Protein AF-A0A0X3Y5Q3-F1 (afdb_monomer)

pLDDT: mean 73.38, std 24.45, range [29.36, 98.62]

Secondary structure (DSSP, 8-state):
------SGGGHHHHHHHHHHHTT--HHHHHHHTTS-HHHHHHHHH-GGGS-HHHHHHHHHHTT--------TT-PPPPGGGGTHHHHHHHHHHHHHH----------------------PPPP-----------

Solvent-accessible surface area (backbone atoms only — not comparable to full-atom values): 9127 Å² total; per-residue (Å²): 137,89,78,88,81,89,52,68,83,55,45,26,62,48,54,49,48,40,35,52,73,61,70,46,53,59,50,57,51,8,55,78,68,77,43,51,38,70,58,38,52,51,39,42,72,45,50,78,77,53,55,70,67,61,49,54,51,54,30,51,76,42,79,42,80,91,83,87,81,89,62,88,86,63,76,73,79,59,82,64,76,72,50,61,70,54,52,55,58,53,52,55,54,54,62,69,66,65,64,84,77,93,77,81,84,83,88,82,90,81,89,82,86,84,87,82,80,90,84,85,90,86,79,91,85,86,88,84,88,82,90,80,92,132

Structure (mmCIF, N/CA/C/O backbone):
data_AF-A0A0X3Y5Q3-F1
#
_entry.id   AF-A0A0X3Y5Q3-F1
#
loop_
_atom_site.group_PDB
_atom_site.id
_atom_site.type_symbol
_atom_site.label_atom_id
_atom_site.label_alt_id
_atom_site.label_comp_id
_atom_site.label_asym_id
_atom_site.label_entity_id
_atom_site.label_seq_id
_atom_site.pdbx_PDB_ins_code
_atom_site.Cartn_x
_atom_site.Cartn_y
_atom_site.Cartn_z
_atom_site.occupancy
_atom_site.B_iso_or_equiv
_atom_site.auth_seq_id
_atom_site.auth_comp_id
_atom_site.auth_asym_id
_atom_site.auth_atom_id
_atom_site.pdbx_PDB_model_num
ATOM 1 N N . MET A 1 1 ? -6.502 2.641 -16.147 1.00 66.12 1 MET A N 1
ATOM 2 C CA . MET A 1 1 ? -5.372 3.578 -16.309 1.00 66.12 1 MET A CA 1
ATOM 3 C C . MET A 1 1 ? -4.125 2.887 -15.799 1.00 66.12 1 MET A C 1
ATOM 5 O O . MET A 1 1 ? -4.195 2.313 -14.719 1.00 66.12 1 MET A O 1
ATOM 9 N N . ASP A 1 2 ? -3.030 2.929 -16.557 1.00 74.75 2 ASP A N 1
ATOM 10 C CA . ASP A 1 2 ? -1.758 2.310 -16.173 1.00 74.75 2 ASP A CA 1
ATOM 11 C C . ASP A 1 2 ? -0.773 3.400 -15.745 1.00 74.75 2 ASP A C 1
ATOM 13 O O . ASP A 1 2 ? -0.411 4.255 -16.553 1.00 74.75 2 ASP A O 1
ATOM 17 N N . TYR A 1 3 ? -0.324 3.368 -14.491 1.00 76.88 3 TYR A N 1
ATOM 18 C CA . TYR A 1 3 ? 0.643 4.329 -13.958 1.00 76.88 3 TYR A CA 1
ATOM 19 C C . TYR A 1 3 ? 1.982 3.625 -13.720 1.00 76.88 3 TYR A C 1
ATOM 21 O O . TYR A 1 3 ? 2.082 2.826 -12.785 1.00 76.88 3 TYR A O 1
ATOM 29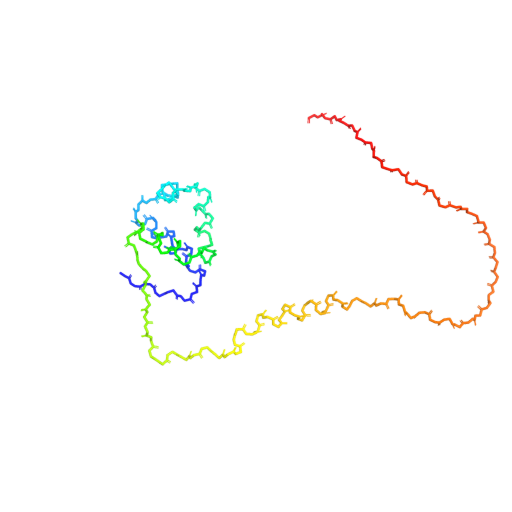 N N . PRO A 1 4 ? 3.013 3.861 -14.553 1.00 83.62 4 PRO A N 1
ATOM 30 C CA . PRO A 1 4 ? 4.316 3.255 -14.330 1.00 83.62 4 PRO A CA 1
ATOM 31 C C . PRO A 1 4 ? 4.937 3.823 -13.052 1.00 83.62 4 PRO A C 1
ATOM 33 O O . PRO A 1 4 ? 5.122 5.032 -12.915 1.00 83.62 4 PRO A O 1
ATOM 36 N N . LEU A 1 5 ? 5.281 2.933 -12.125 1.00 87.06 5 LEU A N 1
ATOM 37 C CA . LEU A 1 5 ? 6.054 3.279 -10.939 1.00 87.06 5 LEU A CA 1
ATOM 38 C C . LEU A 1 5 ? 7.545 3.181 -11.281 1.00 87.06 5 LEU A C 1
ATOM 40 O O . LEU A 1 5 ? 8.036 2.122 -11.666 1.00 87.06 5 LEU A O 1
ATOM 44 N N . LEU A 1 6 ? 8.252 4.299 -11.152 1.00 88.06 6 LEU A N 1
ATOM 45 C CA . LEU A 1 6 ? 9.681 4.453 -11.436 1.00 88.06 6 LEU A CA 1
ATOM 46 C C . LEU A 1 6 ? 10.539 4.384 -10.166 1.00 88.06 6 LEU A C 1
ATOM 48 O O . LEU A 1 6 ? 11.737 4.118 -10.249 1.00 88.06 6 LEU A O 1
ATOM 52 N N . SER A 1 7 ? 9.953 4.620 -8.988 1.00 89.00 7 SER A N 1
ATOM 53 C CA . SER A 1 7 ? 10.651 4.473 -7.709 1.00 89.00 7 SER A CA 1
ATOM 54 C C . SER A 1 7 ? 9.718 4.016 -6.578 1.00 89.00 7 SER A C 1
ATOM 56 O O . SER A 1 7 ? 8.515 4.290 -6.616 1.00 89.00 7 SER A O 1
ATOM 58 N N . PRO A 1 8 ? 10.259 3.390 -5.513 1.00 89.19 8 PRO A N 1
ATOM 59 C CA . PRO A 1 8 ? 9.465 3.012 -4.343 1.00 89.19 8 PRO A CA 1
ATOM 60 C C . PRO A 1 8 ? 8.789 4.197 -3.645 1.00 89.19 8 PRO A C 1
ATOM 62 O O . PRO A 1 8 ? 7.694 4.046 -3.120 1.00 89.19 8 PRO A O 1
ATOM 65 N N . SER A 1 9 ? 9.386 5.395 -3.677 1.00 88.00 9 SER A N 1
ATOM 66 C CA . SER A 1 9 ? 8.820 6.580 -3.014 1.00 88.00 9 SER A CA 1
ATOM 67 C C . SER A 1 9 ? 7.501 7.056 -3.634 1.00 88.00 9 SER A C 1
ATOM 69 O O . SER A 1 9 ? 6.777 7.827 -3.013 1.00 88.00 9 SER A O 1
ATOM 71 N N . GLN A 1 10 ? 7.173 6.606 -4.848 1.00 93.00 10 GLN A N 1
ATOM 72 C CA . GLN A 1 10 ? 5.889 6.892 -5.492 1.00 93.00 10 GLN A CA 1
ATOM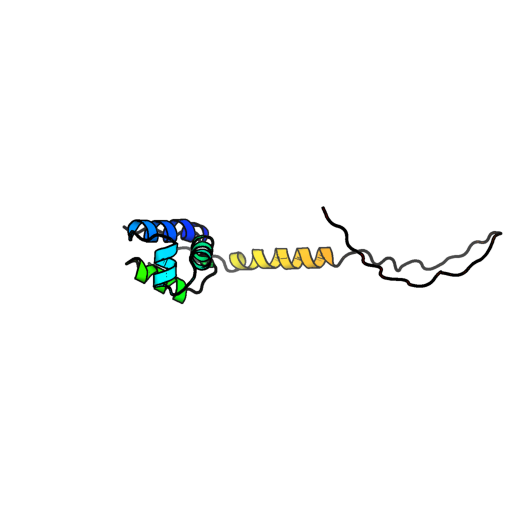 73 C C . GLN A 1 10 ? 4.744 6.033 -4.934 1.00 93.00 10 GLN A C 1
ATOM 75 O O . GLN A 1 10 ? 3.577 6.386 -5.105 1.00 93.00 10 GLN A O 1
ATOM 80 N N . LEU A 1 11 ? 5.055 4.930 -4.240 1.00 94.06 11 LEU A N 1
ATOM 81 C CA . LEU A 1 11 ? 4.050 4.012 -3.707 1.00 94.06 11 LEU A CA 1
ATOM 82 C C . LEU A 1 11 ? 3.145 4.672 -2.664 1.00 94.06 11 LEU A C 1
ATOM 84 O O . LEU A 1 11 ? 1.956 4.374 -2.650 1.00 94.06 11 LEU A O 1
ATOM 88 N N . SER A 1 12 ? 3.664 5.572 -1.822 1.00 95.00 12 SER A N 1
ATOM 89 C CA . SER A 1 12 ? 2.867 6.228 -0.773 1.00 95.00 12 SER A CA 1
ATOM 90 C C . SER A 1 12 ? 1.685 6.998 -1.366 1.00 95.00 12 SER A C 1
ATOM 92 O O . SER A 1 12 ? 0.535 6.762 -0.997 1.00 95.00 12 SER A O 1
ATOM 94 N N . ALA A 1 13 ? 1.957 7.850 -2.361 1.00 93.50 13 ALA A N 1
ATOM 95 C CA . ALA A 1 13 ? 0.923 8.608 -3.063 1.00 93.50 13 ALA A CA 1
ATOM 96 C C . ALA A 1 13 ? -0.050 7.690 -3.821 1.00 93.50 13 ALA A C 1
ATOM 98 O O . ALA A 1 13 ? -1.243 7.979 -3.897 1.00 93.50 13 ALA A O 1
ATOM 99 N N . PHE A 1 14 ? 0.442 6.565 -4.350 1.00 93.62 14 PHE A N 1
ATOM 100 C CA . PHE A 1 14 ? -0.387 5.599 -5.067 1.00 93.62 14 PHE A CA 1
ATOM 101 C C . PHE A 1 14 ? -1.355 4.852 -4.140 1.00 93.62 14 PHE A C 1
ATOM 103 O O . PHE A 1 14 ? -2.547 4.789 -4.428 1.00 93.62 14 PHE A O 1
ATOM 110 N N . VAL A 1 15 ? -0.876 4.330 -3.006 1.00 95.31 15 VAL A N 1
ATOM 111 C CA . VAL A 1 15 ? -1.719 3.644 -2.008 1.00 95.31 15 VAL A CA 1
ATOM 112 C C . VAL A 1 15 ? -2.768 4.596 -1.442 1.00 95.31 15 VAL A C 1
ATOM 114 O O . VAL A 1 15 ? -3.941 4.235 -1.356 1.00 95.31 15 VAL A O 1
ATOM 117 N N . GLU A 1 16 ? -2.369 5.826 -1.109 1.00 96.94 16 GLU A N 1
ATOM 118 C CA . GLU A 1 16 ? -3.299 6.844 -0.626 1.00 96.94 16 GLU A CA 1
ATOM 119 C C . GLU A 1 16 ? -4.362 7.189 -1.682 1.00 96.94 16 GLU A C 1
ATOM 121 O O . GLU A 1 16 ? -5.553 7.260 -1.366 1.00 96.94 16 GLU A O 1
ATOM 126 N N . GLY A 1 17 ? -3.944 7.384 -2.936 1.00 95.69 17 GLY A N 1
ATOM 127 C CA . GLY A 1 17 ? -4.836 7.669 -4.057 1.00 95.69 17 GLY A CA 1
ATOM 128 C C . GLY A 1 17 ? -5.847 6.550 -4.295 1.00 95.69 17 GLY A C 1
ATOM 129 O O . GLY A 1 17 ? -7.043 6.823 -4.371 1.00 95.69 17 GLY A O 1
ATOM 130 N N . LEU A 1 18 ? -5.391 5.293 -4.323 1.00 95.56 18 LEU A N 1
ATOM 131 C CA . LEU A 1 18 ? -6.257 4.119 -4.461 1.00 95.56 18 LEU A CA 1
ATOM 132 C C . LEU A 1 18 ? -7.267 4.016 -3.321 1.00 95.56 18 LEU A C 1
ATOM 134 O O . LEU A 1 18 ? -8.451 3.807 -3.576 1.00 95.56 18 LEU A O 1
ATOM 138 N N . ARG A 1 19 ? -6.831 4.216 -2.070 1.00 97.69 19 ARG A N 1
ATOM 139 C CA . ARG A 1 19 ? -7.745 4.207 -0.923 1.00 97.69 19 ARG A CA 1
ATOM 140 C C . ARG A 1 19 ? -8.833 5.268 -1.085 1.00 97.69 19 ARG A C 1
ATOM 142 O O . ARG A 1 19 ? -10.012 4.976 -0.888 1.00 97.69 19 ARG A O 1
ATOM 149 N N . ARG A 1 20 ? -8.437 6.502 -1.417 1.00 97.50 20 ARG A N 1
ATOM 150 C CA . ARG A 1 20 ? -9.366 7.627 -1.611 1.00 97.50 20 ARG A CA 1
ATOM 151 C C . ARG A 1 20 ? -10.335 7.350 -2.761 1.00 97.50 20 ARG A C 1
ATOM 153 O O . ARG A 1 20 ? -11.524 7.599 -2.610 1.00 97.50 20 ARG A O 1
ATOM 160 N N . GLN A 1 21 ? -9.847 6.795 -3.868 1.00 96.44 21 GLN A N 1
ATOM 161 C CA . GLN A 1 21 ? -10.667 6.406 -5.016 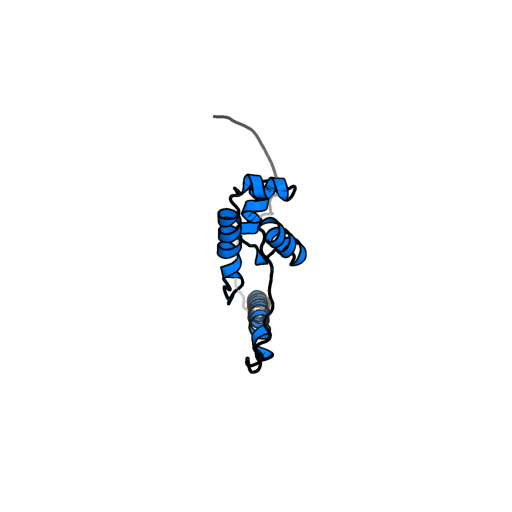1.00 96.44 21 GLN A CA 1
ATOM 162 C C . GLN A 1 21 ? -11.660 5.286 -4.667 1.00 96.44 21 GLN A C 1
ATOM 164 O O . GLN A 1 21 ? -12.792 5.312 -5.139 1.00 96.44 21 GLN A O 1
ATOM 169 N N . ALA A 1 22 ? -11.265 4.343 -3.810 1.00 95.81 22 ALA A N 1
ATOM 170 C CA . ALA A 1 22 ? -12.141 3.300 -3.280 1.00 95.81 22 ALA A CA 1
ATOM 171 C C . ALA A 1 22 ? -13.136 3.812 -2.213 1.00 95.81 22 ALA A C 1
ATOM 173 O O . ALA A 1 22 ? -13.968 3.044 -1.740 1.00 95.81 22 ALA A O 1
ATOM 174 N N . GLY A 1 23 ? -13.070 5.093 -1.827 1.00 97.38 23 GLY A N 1
ATOM 175 C CA . GLY A 1 23 ? -14.015 5.720 -0.899 1.00 97.38 23 GLY A CA 1
ATOM 176 C C . GLY A 1 23 ? -13.763 5.429 0.582 1.00 97.38 23 GLY A C 1
ATOM 177 O O . GLY A 1 23 ? -14.609 5.753 1.413 1.00 97.38 23 GLY A O 1
ATOM 178 N N . TYR A 1 24 ? -12.613 4.850 0.939 1.00 98.12 24 TYR A N 1
ATOM 179 C CA . TYR A 1 24 ? -12.301 4.510 2.328 1.00 98.12 24 TYR A CA 1
ATOM 180 C C . TYR A 1 24 ? -11.495 5.603 3.029 1.00 98.12 24 TYR A C 1
ATOM 182 O O . TYR A 1 24 ? -10.574 6.194 2.466 1.00 98.12 24 TYR A O 1
ATOM 190 N N . THR A 1 25 ? -11.770 5.834 4.309 1.00 98.38 25 THR A N 1
ATOM 191 C CA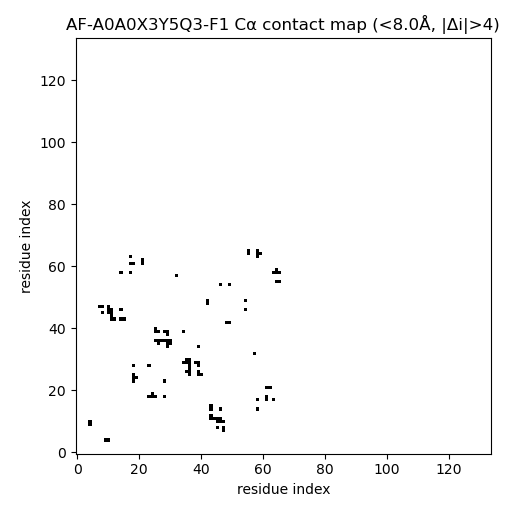 . THR A 1 25 ? -10.869 6.558 5.222 1.00 98.38 25 THR A CA 1
ATOM 192 C C . THR A 1 25 ? -9.725 5.652 5.692 1.00 98.38 25 THR A C 1
ATOM 194 O O . THR A 1 25 ? -9.781 4.432 5.541 1.00 98.38 25 THR A O 1
ATOM 197 N N . GLN A 1 26 ? -8.673 6.223 6.292 1.00 98.50 26 GLN A N 1
ATOM 198 C CA . GLN A 1 26 ? -7.593 5.423 6.897 1.00 98.50 26 GLN A CA 1
ATOM 199 C C . GLN A 1 26 ? -8.105 4.488 8.000 1.00 98.50 26 GLN A C 1
ATOM 201 O O . GLN A 1 26 ? -7.599 3.379 8.146 1.00 98.50 26 GLN A O 1
ATOM 206 N N . THR A 1 27 ? -9.103 4.930 8.767 1.00 98.62 27 THR A N 1
ATOM 207 C CA . THR A 1 27 ? -9.711 4.132 9.835 1.00 98.62 27 THR A CA 1
ATOM 208 C C . THR A 1 27 ? -10.450 2.935 9.253 1.00 98.62 27 THR A C 1
ATOM 210 O O . THR A 1 27 ? -10.134 1.810 9.618 1.00 98.62 27 THR A O 1
ATOM 213 N N . GLN A 1 28 ? -11.323 3.159 8.266 1.00 98.56 28 GLN A N 1
ATOM 214 C CA . GLN A 1 28 ? -12.061 2.086 7.587 1.00 98.56 28 GLN A CA 1
ATOM 215 C C . GLN A 1 28 ? -11.123 1.085 6.902 1.00 98.56 28 GLN A C 1
ATOM 217 O O . GLN A 1 28 ? -11.315 -0.122 7.005 1.00 98.56 28 GLN A O 1
ATOM 222 N N . ALA A 1 29 ? -10.070 1.565 6.234 1.00 98.06 29 ALA A N 1
ATOM 223 C CA . ALA A 1 29 ? -9.071 0.683 5.638 1.00 98.06 29 ALA A CA 1
ATOM 224 C C . ALA A 1 29 ? -8.335 -0.150 6.701 1.00 98.06 29 ALA A C 1
ATOM 226 O O . ALA A 1 29 ? -8.101 -1.339 6.497 1.00 98.06 29 ALA A O 1
ATOM 227 N N . GLY A 1 30 ? -8.002 0.450 7.848 1.00 98.00 30 GLY A N 1
ATOM 228 C CA . GLY A 1 30 ? -7.439 -0.262 8.993 1.00 98.00 30 GLY A CA 1
ATOM 229 C C . GLY A 1 30 ? -8.374 -1.348 9.525 1.00 98.00 30 GLY A C 1
ATOM 230 O O . GLY A 1 30 ? -7.942 -2.489 9.674 1.00 98.00 30 GLY A O 1
ATOM 231 N N . GLU A 1 31 ? -9.652 -1.026 9.730 1.00 98.12 31 GLU A N 1
ATOM 232 C CA . GLU A 1 31 ? -10.691 -1.957 10.194 1.00 98.12 31 GLU A CA 1
ATOM 233 C C . GLU A 1 31 ? -10.843 -3.159 9.254 1.00 98.12 31 GLU A C 1
ATOM 235 O O . GLU A 1 31 ? -10.776 -4.302 9.704 1.00 98.12 31 GLU A O 1
ATOM 240 N N . LEU A 1 32 ? -10.936 -2.914 7.942 1.00 97.19 32 LEU A N 1
ATOM 241 C CA . LEU A 1 32 ? -11.013 -3.965 6.916 1.00 97.19 32 LEU A CA 1
ATOM 242 C C . LEU A 1 32 ? -9.767 -4.865 6.897 1.00 97.19 32 LEU A C 1
ATOM 244 O O . LEU A 1 32 ? -9.830 -6.027 6.503 1.00 97.19 32 LEU A O 1
ATOM 248 N N . LEU A 1 33 ? -8.627 -4.332 7.333 1.00 96.00 33 LEU A N 1
ATOM 249 C CA . LEU A 1 33 ? -7.348 -5.031 7.417 1.00 96.00 33 LEU A CA 1
ATOM 250 C C . LEU A 1 33 ? -7.054 -5.615 8.807 1.00 96.00 33 LEU A C 1
ATOM 252 O O . LEU A 1 33 ? -5.960 -6.170 8.991 1.00 96.00 33 LEU A O 1
ATOM 256 N N . GLY A 1 34 ? -7.979 -5.470 9.764 1.00 97.38 34 GLY A N 1
ATOM 257 C CA . GLY A 1 34 ? -7.845 -5.929 11.148 1.00 97.38 34 GLY A CA 1
ATOM 258 C C . GLY A 1 34 ? -6.755 -5.208 11.949 1.00 97.38 34 GLY A C 1
ATOM 259 O O . GLY A 1 34 ? -6.138 -5.811 12.824 1.00 97.38 34 GLY A O 1
ATOM 260 N N . ILE A 1 35 ? -6.453 -3.946 11.628 1.00 97.75 35 ILE A N 1
ATOM 261 C CA . ILE A 1 35 ? -5.396 -3.151 12.272 1.00 97.75 35 ILE A CA 1
ATOM 262 C C . ILE A 1 35 ? -5.905 -1.772 12.698 1.00 97.75 35 ILE A C 1
ATOM 264 O O . ILE A 1 35 ? -6.893 -1.258 12.186 1.00 97.75 35 ILE A O 1
ATOM 268 N N . SER A 1 36 ? -5.193 -1.123 13.621 1.00 98.62 36 SER A N 1
ATOM 269 C CA . SER A 1 36 ? -5.542 0.241 14.027 1.00 98.62 36 SER A CA 1
ATOM 270 C C . SER A 1 36 ? -5.324 1.257 12.899 1.00 98.62 36 SER A C 1
ATOM 272 O O . SER A 1 36 ? -4.444 1.088 12.048 1.00 98.62 36 SER A O 1
ATOM 274 N N . GLN A 1 37 ? -6.052 2.379 12.950 1.00 98.38 37 GLN A N 1
ATOM 275 C CA . GLN A 1 37 ? -5.850 3.520 12.047 1.00 98.38 37 GLN A CA 1
ATOM 276 C C . GLN A 1 37 ? -4.381 3.970 12.021 1.00 98.38 37 GLN A C 1
ATOM 278 O O . GLN A 1 37 ? -3.817 4.192 10.954 1.00 98.38 37 GLN A O 1
ATOM 283 N N . GLN A 1 38 ? -3.730 4.073 13.186 1.00 98.50 38 GLN A N 1
ATOM 284 C CA . GLN A 1 38 ? -2.326 4.484 13.276 1.00 98.50 38 GLN A CA 1
ATOM 285 C C . GLN A 1 38 ? -1.390 3.476 12.595 1.00 98.50 38 GLN A C 1
ATOM 287 O O . GLN A 1 38 ? -0.416 3.869 11.950 1.00 98.50 38 GLN A O 1
ATOM 292 N N . ALA A 1 39 ? -1.667 2.174 12.726 1.00 98.12 39 ALA A N 1
ATOM 293 C CA . ALA A 1 39 ? -0.906 1.146 12.030 1.00 98.12 39 ALA A CA 1
ATOM 294 C C . ALA A 1 39 ? -1.077 1.276 10.513 1.00 98.12 39 ALA A C 1
ATOM 296 O O . ALA A 1 39 ? -0.075 1.292 9.801 1.00 98.12 39 ALA A O 1
ATOM 297 N N . TYR A 1 40 ? -2.307 1.463 10.034 1.00 98.31 40 TYR A N 1
ATOM 298 C CA . TYR A 1 40 ? -2.578 1.676 8.616 1.00 98.31 40 TYR A CA 1
ATOM 299 C C . TYR A 1 40 ? -1.930 2.968 8.079 1.00 98.31 40 TYR A C 1
ATOM 301 O O . TYR A 1 40 ? -1.258 2.945 7.052 1.00 98.31 40 TYR A O 1
ATOM 309 N N . ALA A 1 41 ? -1.996 4.078 8.818 1.00 98.12 41 ALA A N 1
ATOM 310 C CA . ALA A 1 41 ? -1.340 5.331 8.441 1.00 98.12 41 ALA A CA 1
ATOM 311 C C . ALA A 1 41 ? 0.193 5.198 8.339 1.00 98.12 41 ALA A C 1
ATOM 313 O O . ALA A 1 41 ? 0.823 5.855 7.512 1.00 98.12 41 ALA A O 1
ATOM 314 N N . ARG A 1 42 ? 0.822 4.337 9.156 1.00 98.12 42 ARG A N 1
ATOM 315 C CA . ARG A 1 42 ? 2.253 4.011 9.008 1.00 98.12 42 ARG A CA 1
ATOM 316 C C . ARG A 1 42 ? 2.537 3.234 7.726 1.00 98.12 42 ARG A C 1
ATOM 318 O O . ARG A 1 42 ? 3.580 3.471 7.123 1.00 98.12 42 ARG A O 1
ATOM 325 N N . ILE A 1 43 ? 1.624 2.354 7.314 1.00 97.56 43 ILE A N 1
ATOM 326 C CA . ILE A 1 43 ? 1.726 1.644 6.036 1.00 97.56 43 ILE A CA 1
ATOM 327 C C . ILE A 1 43 ? 1.658 2.642 4.877 1.00 97.56 43 ILE A C 1
ATOM 329 O O . ILE A 1 43 ? 2.531 2.599 4.022 1.00 97.56 43 ILE A O 1
ATOM 333 N N . GLU A 1 44 ? 0.704 3.580 4.870 1.00 96.94 44 GLU A N 1
ATOM 334 C CA . GLU A 1 44 ? 0.614 4.587 3.794 1.00 96.94 44 GLU A CA 1
ATOM 335 C C . GLU A 1 44 ? 1.860 5.477 3.701 1.00 96.94 44 GLU A C 1
ATOM 337 O O . GLU A 1 44 ? 2.255 5.876 2.609 1.00 96.94 44 GLU A O 1
ATOM 342 N N . LYS A 1 45 ? 2.516 5.771 4.830 1.00 97.06 45 LYS A N 1
ATOM 343 C CA . LYS A 1 45 ? 3.749 6.573 4.839 1.00 97.06 45 LYS A CA 1
ATOM 344 C C . LYS A 1 45 ? 4.948 5.847 4.228 1.00 97.06 45 LYS A C 1
ATOM 346 O O . LYS A 1 45 ? 5.788 6.516 3.632 1.00 97.06 45 LYS A O 1
ATOM 351 N N . ALA A 1 46 ? 5.048 4.531 4.407 1.00 96.25 46 ALA A N 1
ATOM 352 C CA . ALA A 1 46 ? 6.195 3.734 3.968 1.00 96.25 46 ALA A CA 1
ATOM 353 C C . ALA A 1 46 ? 5.773 2.333 3.467 1.00 96.25 46 ALA A C 1
ATOM 355 O O . ALA A 1 46 ? 6.124 1.317 4.084 1.00 96.25 46 ALA A O 1
ATOM 356 N N . PRO A 1 47 ? 4.994 2.250 2.374 1.00 95.75 47 PRO A N 1
ATOM 357 C CA . PRO A 1 47 ? 4.481 0.985 1.845 1.00 95.75 47 PRO A CA 1
ATOM 358 C C . PRO A 1 47 ? 5.582 0.089 1.256 1.00 95.75 47 PRO A C 1
ATOM 360 O O . PRO A 1 47 ? 5.381 -1.108 1.098 1.00 95.75 47 PRO A O 1
ATOM 363 N N . GLU A 1 48 ? 6.773 0.615 0.979 1.00 95.19 48 GLU A N 1
ATOM 364 C CA . GLU A 1 48 ? 7.939 -0.171 0.567 1.00 95.19 48 GLU A CA 1
ATOM 365 C C . GLU A 1 48 ? 8.532 -1.028 1.699 1.00 95.19 48 GLU A C 1
ATOM 367 O O . GLU A 1 48 ? 9.358 -1.901 1.441 1.00 95.19 48 GLU A O 1
ATOM 372 N N . LYS A 1 49 ? 8.130 -0.782 2.956 1.00 95.69 49 LYS A N 1
ATOM 373 C CA . LYS A 1 49 ? 8.622 -1.510 4.139 1.00 95.69 49 LYS A CA 1
ATOM 374 C C . LYS A 1 49 ? 7.755 -2.697 4.544 1.00 95.69 49 LYS A C 1
ATOM 376 O O . LYS A 1 49 ? 8.149 -3.450 5.433 1.00 95.69 49 LYS A O 1
ATOM 381 N N . ILE A 1 50 ? 6.572 -2.849 3.955 1.00 96.31 50 ILE A N 1
ATOM 382 C CA . ILE A 1 50 ? 5.714 -4.010 4.210 1.00 96.31 50 ILE A CA 1
ATOM 383 C C . ILE A 1 50 ? 6.068 -5.158 3.263 1.00 96.31 50 ILE A C 1
ATOM 385 O O . ILE A 1 50 ? 6.714 -4.962 2.235 1.00 96.31 50 ILE A O 1
ATOM 389 N N . SER A 1 51 ? 5.638 -6.375 3.601 1.00 96.62 5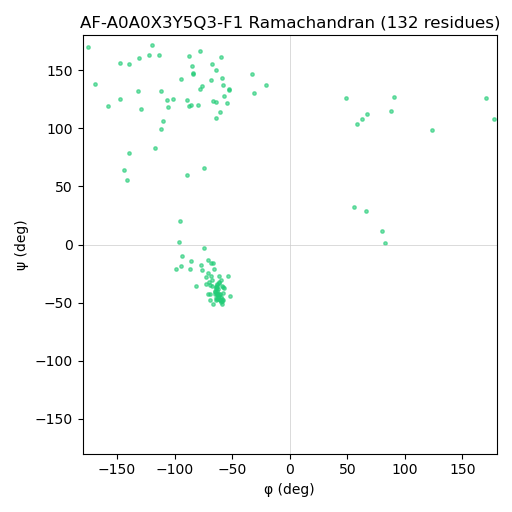1 SER A N 1
ATOM 390 C CA . SER A 1 51 ? 5.797 -7.505 2.687 1.00 96.62 51 SER A CA 1
ATOM 391 C C . SER A 1 51 ? 4.992 -7.284 1.404 1.00 96.62 51 SER A C 1
ATOM 393 O O . SER A 1 51 ? 3.919 -6.672 1.418 1.00 96.62 51 SER A O 1
ATOM 395 N N . VAL A 1 52 ? 5.479 -7.844 0.294 1.00 95.62 52 VAL A N 1
ATOM 396 C CA . VAL A 1 52 ? 4.761 -7.818 -0.991 1.00 95.62 52 VAL A CA 1
ATOM 397 C C . VAL A 1 52 ? 3.384 -8.471 -0.855 1.00 95.62 52 VAL A C 1
ATOM 399 O O . VAL A 1 52 ? 2.413 -7.981 -1.419 1.00 95.62 52 VAL A O 1
ATOM 402 N N . GLU A 1 53 ? 3.264 -9.528 -0.050 1.00 96.19 53 GLU A N 1
ATOM 403 C CA . GLU A 1 53 ? 1.981 -10.168 0.251 1.00 96.19 53 GLU A CA 1
ATOM 404 C C . GLU A 1 53 ? 0.991 -9.199 0.912 1.00 96.19 53 GLU A C 1
ATOM 406 O O . GLU A 1 53 ? -0.138 -9.047 0.441 1.00 96.19 53 GLU A O 1
ATOM 411 N N . ARG A 1 54 ? 1.423 -8.476 1.957 1.00 96.56 54 ARG A N 1
ATOM 412 C CA . ARG A 1 54 ? 0.579 -7.475 2.621 1.00 96.56 54 ARG A CA 1
ATOM 413 C C . ARG A 1 54 ? 0.207 -6.349 1.663 1.00 96.56 54 ARG A C 1
ATOM 415 O O . ARG A 1 54 ? -0.933 -5.895 1.684 1.00 96.56 54 ARG A O 1
ATOM 422 N N . PHE A 1 55 ? 1.137 -5.931 0.810 1.00 96.31 55 PHE A N 1
ATOM 423 C CA . PHE A 1 55 ? 0.887 -4.913 -0.205 1.00 96.31 55 PHE A CA 1
ATOM 424 C C . PHE A 1 55 ? -0.171 -5.375 -1.217 1.00 96.31 55 PHE A C 1
ATOM 426 O O . PHE A 1 55 ? -1.136 -4.658 -1.465 1.00 96.31 55 PHE A O 1
ATOM 433 N N . MET A 1 56 ? -0.067 -6.604 -1.730 1.00 95.88 56 MET A N 1
ATOM 434 C CA . MET A 1 56 ? -1.055 -7.173 -2.652 1.00 95.88 56 MET A CA 1
ATOM 435 C C . MET A 1 56 ? -2.445 -7.324 -2.018 1.00 95.88 56 MET A C 1
ATOM 437 O O . MET A 1 56 ? -3.442 -7.123 -2.707 1.00 95.88 56 MET A O 1
ATOM 441 N N . LEU A 1 57 ? -2.540 -7.638 -0.721 1.00 95.94 57 LEU A N 1
ATOM 442 C CA . LEU A 1 57 ? -3.823 -7.649 -0.005 1.00 95.94 57 LEU A CA 1
ATOM 443 C C . LEU A 1 57 ? -4.467 -6.257 0.045 1.00 95.94 57 LEU A C 1
ATOM 445 O O . LEU A 1 57 ? -5.666 -6.134 -0.192 1.00 95.94 57 LEU A O 1
ATOM 449 N N . ILE A 1 58 ? -3.675 -5.214 0.302 1.00 96.50 58 ILE A N 1
ATOM 450 C CA . ILE A 1 58 ? -4.153 -3.823 0.294 1.00 96.50 58 ILE A CA 1
ATOM 451 C C . ILE A 1 58 ? -4.639 -3.428 -1.104 1.00 96.50 58 ILE A C 1
ATOM 453 O O . ILE A 1 58 ? -5.704 -2.832 -1.235 1.00 96.50 58 ILE A O 1
ATOM 457 N N . LEU A 1 59 ? -3.906 -3.799 -2.159 1.00 95.69 59 LEU A N 1
ATOM 458 C CA . LEU A 1 59 ? -4.348 -3.544 -3.532 1.00 95.69 59 LEU A CA 1
ATOM 459 C C . LEU A 1 59 ? -5.697 -4.214 -3.820 1.00 95.69 59 LEU A C 1
ATOM 461 O O . LEU A 1 59 ? -6.606 -3.548 -4.306 1.00 95.69 59 LEU A O 1
ATOM 465 N N . LYS A 1 60 ? -5.862 -5.491 -3.446 1.00 95.88 60 LYS A N 1
ATOM 466 C CA . LYS A 1 60 ? -7.134 -6.214 -3.607 1.00 95.88 60 LYS A CA 1
ATOM 467 C C . LYS A 1 60 ? -8.287 -5.527 -2.875 1.00 95.88 60 LYS A C 1
ATOM 469 O O . LYS A 1 60 ? -9.370 -5.415 -3.443 1.00 95.88 60 LYS A O 1
ATOM 474 N N . LEU A 1 61 ? -8.052 -5.038 -1.654 1.00 96.19 61 LEU A N 1
ATOM 475 C CA . LEU A 1 61 ? -9.050 -4.294 -0.879 1.00 96.19 61 LEU A CA 1
ATOM 476 C C . LEU A 1 61 ? -9.561 -3.059 -1.635 1.00 96.19 61 LEU A C 1
ATOM 478 O O . LEU A 1 61 ? -10.747 -2.744 -1.589 1.00 96.19 61 LEU A O 1
ATOM 482 N N . PHE A 1 62 ? -8.674 -2.384 -2.366 1.00 95.94 62 PHE A N 1
ATOM 483 C CA . PHE A 1 62 ? -8.998 -1.199 -3.162 1.00 95.94 62 PHE A CA 1
ATOM 484 C C . PHE A 1 62 ? -9.287 -1.516 -4.633 1.00 95.94 62 PHE A C 1
ATOM 486 O O . PHE A 1 62 ? -9.203 -0.623 -5.472 1.00 95.94 62 PHE A O 1
ATOM 493 N N . GLN A 1 63 ? -9.632 -2.772 -4.949 1.00 93.94 63 GLN A N 1
ATOM 494 C CA . GLN A 1 63 ? -9.982 -3.227 -6.303 1.00 93.94 63 GLN A CA 1
ATOM 495 C C . GLN A 1 63 ? -8.875 -2.931 -7.336 1.00 93.94 63 GLN A C 1
ATOM 497 O O . GLN A 1 63 ? -9.132 -2.691 -8.514 1.00 93.94 63 GLN A O 1
ATOM 502 N N . ALA A 1 64 ? -7.624 -2.960 -6.879 1.00 93.38 64 ALA A N 1
ATOM 503 C CA . ALA A 1 64 ? -6.423 -2.755 -7.669 1.00 93.38 64 ALA A CA 1
ATOM 504 C C . ALA A 1 64 ? -5.582 -4.038 -7.736 1.00 93.38 64 ALA A C 1
ATOM 506 O O . ALA A 1 64 ? -5.717 -4.960 -6.928 1.00 93.38 64 ALA A O 1
ATOM 507 N N . GLN A 1 65 ? -4.664 -4.082 -8.698 1.00 92.56 65 GLN A N 1
ATOM 508 C CA . GLN A 1 65 ? -3.732 -5.192 -8.878 1.00 92.56 65 GLN A CA 1
ATOM 509 C C . GLN A 1 65 ? -2.336 -4.682 -9.233 1.00 92.56 65 GLN A C 1
ATOM 511 O O . GLN A 1 65 ? -2.181 -3.595 -9.789 1.00 92.56 65 GLN A O 1
ATOM 516 N N . LEU A 1 66 ? -1.316 -5.485 -8.933 1.00 91.62 66 LEU A N 1
ATOM 517 C CA . LEU A 1 66 ? 0.049 -5.255 -9.394 1.00 91.62 66 LEU A CA 1
ATOM 518 C C . LEU A 1 66 ? 0.239 -5.947 -10.748 1.00 91.62 66 LEU A C 1
ATOM 520 O O . LEU A 1 66 ? 0.037 -7.154 -10.854 1.00 91.62 66 LEU A O 1
ATOM 524 N N . SER A 1 67 ? 0.658 -5.200 -11.769 1.00 90.94 67 SER A N 1
ATOM 525 C CA . SER A 1 67 ? 1.001 -5.748 -13.086 1.00 90.94 67 SER A CA 1
ATOM 526 C C . SER A 1 67 ? 2.496 -5.619 -13.350 1.00 90.94 67 SER A C 1
ATOM 528 O O . SER A 1 67 ? 3.052 -4.528 -13.213 1.00 90.94 67 SER A O 1
ATOM 530 N N . VAL A 1 68 ? 3.131 -6.697 -13.802 1.00 89.12 68 VAL A N 1
ATOM 531 C CA . VAL A 1 68 ? 4.513 -6.671 -14.292 1.00 89.12 68 VAL A CA 1
ATOM 532 C C . VAL A 1 68 ? 4.479 -6.678 -15.815 1.00 89.12 68 VAL A C 1
ATOM 534 O O . VAL A 1 68 ? 3.869 -7.558 -16.418 1.00 89.12 68 VAL A O 1
ATOM 537 N N . LYS A 1 69 ? 5.131 -5.695 -16.440 1.00 89.38 69 LYS A N 1
ATOM 538 C CA . LYS A 1 69 ? 5.308 -5.635 -17.896 1.00 89.38 69 LYS A CA 1
ATOM 539 C C . LYS A 1 69 ? 6.758 -5.979 -18.227 1.00 89.38 69 LYS A C 1
ATOM 541 O O . LYS A 1 69 ? 7.674 -5.350 -17.702 1.00 89.38 69 LYS A O 1
ATOM 546 N N . PHE A 1 70 ? 6.965 -6.987 -19.072 1.00 87.94 70 PHE A N 1
ATOM 547 C CA . PHE A 1 70 ? 8.286 -7.297 -19.613 1.00 87.94 70 PHE A CA 1
ATOM 548 C C . PHE A 1 70 ? 8.587 -6.333 -20.762 1.00 87.94 70 PHE A C 1
ATOM 550 O O . PHE A 1 70 ? 7.848 -6.299 -21.743 1.00 87.94 70 PHE A O 1
ATOM 557 N N . THR A 1 71 ? 9.662 -5.556 -20.634 1.00 85.75 71 THR A N 1
ATOM 558 C CA . THR A 1 71 ? 10.088 -4.586 -21.651 1.00 85.75 71 THR A CA 1
ATOM 559 C C . THR A 1 71 ? 11.409 -5.057 -22.266 1.00 85.75 71 THR A C 1
ATOM 561 O O . THR A 1 71 ? 12.463 -4.861 -21.654 1.00 85.75 71 THR A O 1
ATOM 564 N N . PRO A 1 72 ? 11.388 -5.694 -23.453 1.00 84.00 72 PRO A N 1
ATOM 565 C CA . PRO A 1 72 ? 12.603 -6.122 -24.139 1.00 84.00 72 PRO A CA 1
ATOM 566 C C . PRO A 1 72 ? 13.530 -4.930 -24.406 1.00 84.00 72 PRO A C 1
ATOM 568 O O . PRO A 1 72 ? 13.074 -3.861 -24.804 1.00 84.00 72 PRO A O 1
ATOM 571 N N . GLY A 1 73 ? 14.835 -5.100 -24.190 1.00 80.81 73 GLY A N 1
ATOM 572 C CA . GLY A 1 73 ? 15.826 -4.053 -24.468 1.00 80.81 73 GLY A CA 1
ATOM 573 C C . GLY A 1 73 ? 16.000 -2.995 -23.372 1.00 80.81 73 GLY A C 1
ATOM 574 O O . GLY A 1 73 ? 16.842 -2.109 -23.527 1.00 80.81 73 GLY A O 1
ATOM 575 N N . LEU A 1 74 ? 15.290 -3.094 -22.238 1.00 79.06 74 LEU A N 1
ATOM 576 C CA . LEU A 1 74 ? 15.670 -2.342 -21.040 1.00 79.06 74 LEU A CA 1
ATOM 577 C C . LEU A 1 74 ? 17.085 -2.790 -20.633 1.00 79.06 74 LEU A C 1
ATOM 579 O O . LEU A 1 74 ? 17.287 -3.958 -20.293 1.00 79.06 74 LEU A O 1
ATOM 583 N N . LYS A 1 75 ? 18.079 -1.891 -20.716 1.00 76.88 75 LYS A N 1
ATOM 584 C CA . LYS A 1 75 ? 19.461 -2.214 -20.330 1.00 76.88 75 LYS A CA 1
ATOM 585 C C . LYS A 1 75 ? 19.457 -2.740 -18.898 1.00 76.88 75 LYS A C 1
ATOM 587 O O . LYS A 1 75 ? 19.020 -2.039 -17.985 1.00 76.88 75 LYS A O 1
ATOM 592 N N . ALA A 1 76 ? 19.951 -3.963 -18.717 1.00 72.06 76 ALA A N 1
ATOM 593 C CA . ALA A 1 76 ? 20.154 -4.525 -17.393 1.00 72.06 76 ALA A CA 1
ATOM 594 C C . ALA A 1 76 ? 20.992 -3.544 -16.565 1.00 72.06 76 ALA A C 1
ATOM 596 O O . ALA A 1 76 ? 21.998 -3.016 -17.050 1.00 72.06 76 ALA A O 1
ATOM 597 N N . LEU A 1 77 ? 20.565 -3.284 -15.328 1.00 71.81 77 LEU A N 1
ATOM 598 C CA . LEU A 1 77 ? 21.367 -2.484 -14.411 1.00 71.81 77 LEU A CA 1
ATOM 599 C C . LEU A 1 77 ? 22.736 -3.169 -14.261 1.00 71.81 77 LEU A C 1
ATOM 601 O O . LEU A 1 77 ? 22.773 -4.371 -13.977 1.00 71.81 77 LEU A O 1
ATOM 605 N N . PRO A 1 78 ? 23.857 -2.452 -14.462 1.00 77.19 78 PRO A N 1
ATOM 606 C CA . PRO A 1 78 ? 25.178 -3.041 -14.295 1.00 77.19 78 PRO A CA 1
ATOM 607 C C . PRO A 1 78 ? 25.332 -3.573 -12.866 1.00 77.19 78 PRO A C 1
ATOM 609 O O . PRO A 1 78 ? 24.860 -2.954 -11.911 1.00 77.19 78 PRO A O 1
ATOM 612 N N . ARG A 1 79 ? 26.018 -4.713 -12.710 1.00 71.38 79 ARG A N 1
ATOM 613 C CA . ARG A 1 79 ? 26.209 -5.408 -11.419 1.00 71.38 79 ARG A CA 1
ATOM 614 C C . ARG A 1 79 ? 26.787 -4.502 -10.319 1.00 71.38 79 ARG A C 1
ATOM 616 O O . ARG A 1 79 ? 26.525 -4.710 -9.138 1.00 71.38 79 ARG A O 1
ATOM 623 N N . GLU A 1 80 ? 27.536 -3.475 -10.710 1.00 73.50 80 GLU A N 1
ATOM 624 C CA . GLU A 1 80 ? 28.154 -2.481 -9.825 1.00 73.50 80 GLU A CA 1
ATOM 625 C C . GLU A 1 80 ? 27.141 -1.51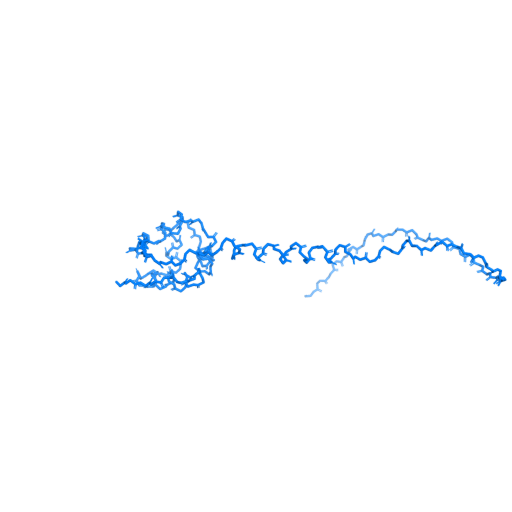8 -9.173 1.00 73.50 80 GLU A C 1
ATOM 627 O O . GLU A 1 80 ? 27.407 -0.977 -8.100 1.00 73.50 80 GLU A O 1
ATOM 632 N N . ALA A 1 81 ? 25.968 -1.309 -9.786 1.00 71.56 81 ALA A N 1
ATOM 633 C CA . ALA A 1 81 ? 24.973 -0.324 -9.340 1.00 71.56 81 ALA A CA 1
ATOM 634 C C . ALA A 1 81 ? 24.359 -0.649 -7.966 1.00 71.56 81 ALA A C 1
ATOM 636 O O . ALA A 1 81 ? 23.854 0.242 -7.285 1.00 71.56 81 ALA A O 1
ATOM 637 N N . TRP A 1 82 ? 24.424 -1.915 -7.549 1.00 64.44 82 TRP A N 1
ATOM 638 C CA . TRP A 1 82 ? 23.943 -2.375 -6.246 1.00 64.44 82 TRP A CA 1
ATOM 639 C C . TRP A 1 82 ? 25.051 -2.407 -5.181 1.00 64.44 82 TRP A C 1
ATOM 641 O O . TRP A 1 82 ? 24.745 -2.364 -3.996 1.00 64.44 82 TRP A O 1
ATOM 651 N N . GLN A 1 83 ? 26.331 -2.406 -5.579 1.00 63.50 83 GLN A N 1
ATOM 652 C CA . GLN A 1 83 ? 27.480 -2.511 -4.664 1.00 63.50 83 GLN A CA 1
ATOM 653 C C . GLN A 1 83 ? 27.943 -1.162 -4.090 1.00 63.50 83 GLN A C 1
ATOM 655 O O . GLN A 1 83 ? 28.629 -1.112 -3.067 1.00 63.50 83 GLN A O 1
ATOM 660 N N . THR A 1 84 ? 27.605 -0.045 -4.735 1.00 56.53 84 THR A N 1
ATOM 661 C CA . THR A 1 84 ? 28.046 1.294 -4.308 1.00 56.53 84 THR A CA 1
ATOM 662 C C . THR A 1 84 ? 27.430 1.745 -2.987 1.00 56.53 84 THR A C 1
ATOM 664 O O . THR A 1 84 ? 28.078 2.497 -2.266 1.00 56.53 84 THR A O 1
ATOM 667 N N . LYS A 1 85 ? 26.233 1.261 -2.627 1.00 54.78 85 LYS A N 1
ATOM 668 C CA . LYS A 1 85 ? 25.602 1.567 -1.329 1.00 54.78 85 LYS A CA 1
ATOM 669 C C . LYS A 1 85 ? 26.280 0.855 -0.151 1.00 54.78 85 LYS A C 1
ATOM 671 O O . LYS A 1 85 ? 26.295 1.398 0.950 1.00 54.78 85 LYS A O 1
ATOM 676 N N . ASP A 1 86 ? 26.893 -0.305 -0.389 1.00 53.16 86 ASP A N 1
ATOM 677 C CA . ASP A 1 86 ? 27.572 -1.082 0.654 1.00 53.16 86 ASP A CA 1
ATOM 678 C C . ASP A 1 86 ? 28.987 -0.560 0.943 1.00 53.16 86 ASP A C 1
ATOM 680 O O . ASP A 1 86 ? 29.420 -0.522 2.097 1.00 53.16 86 ASP A O 1
ATOM 684 N N . LYS A 1 87 ? 29.707 -0.076 -0.080 1.00 53.59 87 LYS A N 1
ATOM 685 C CA . LYS A 1 87 ? 31.073 0.451 0.091 1.00 53.59 87 LYS A CA 1
ATOM 686 C C . LYS A 1 87 ? 31.122 1.698 0.977 1.00 53.59 87 LYS A C 1
ATOM 688 O O . LYS A 1 87 ? 32.042 1.819 1.781 1.00 53.59 87 LYS A O 1
ATOM 693 N N . THR A 1 88 ? 30.134 2.590 0.898 1.00 54.97 88 THR A N 1
ATOM 694 C CA . THR A 1 88 ? 30.059 3.785 1.757 1.00 54.97 88 THR A CA 1
ATOM 695 C C . THR A 1 88 ? 29.871 3.423 3.229 1.00 54.97 88 THR A C 1
ATOM 697 O O . THR A 1 88 ? 30.547 4.000 4.075 1.00 54.97 88 THR A O 1
ATOM 700 N N . ILE A 1 89 ? 29.051 2.414 3.547 1.00 57.00 89 ILE A N 1
ATOM 701 C CA . ILE A 1 89 ? 28.869 1.921 4.925 1.00 57.00 89 ILE A CA 1
ATOM 702 C C . ILE A 1 89 ? 30.173 1.307 5.469 1.00 57.00 89 ILE A C 1
ATOM 704 O O . ILE A 1 89 ? 30.538 1.547 6.622 1.00 57.00 89 ILE A O 1
ATOM 708 N N . VAL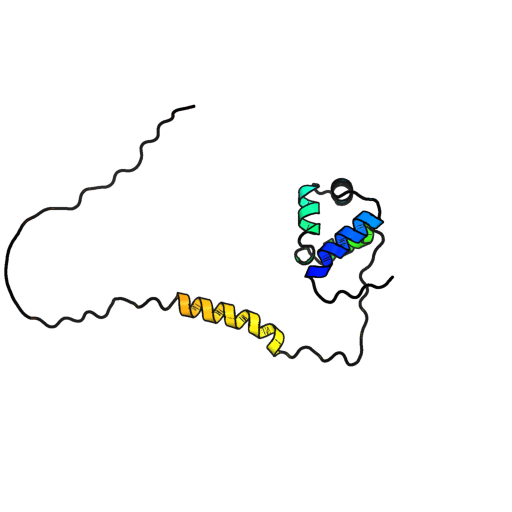 A 1 90 ? 30.903 0.546 4.644 1.00 57.19 90 VAL A N 1
ATOM 709 C CA . VAL A 1 90 ? 32.185 -0.076 5.027 1.00 57.19 90 VAL A CA 1
ATOM 710 C C . VAL A 1 90 ? 33.289 0.973 5.218 1.00 57.19 90 VAL A C 1
ATOM 712 O O . VAL A 1 90 ? 34.021 0.913 6.208 1.00 57.19 90 VAL A O 1
ATOM 715 N N . GLN A 1 91 ? 33.384 1.970 4.333 1.00 56.31 91 GLN A N 1
ATOM 716 C CA . GLN A 1 91 ? 34.378 3.048 4.420 1.00 56.31 91 GLN A CA 1
ATOM 717 C C . GLN A 1 91 ? 34.157 3.921 5.666 1.00 56.31 91 GLN A C 1
ATOM 719 O O . GLN A 1 91 ? 35.105 4.242 6.380 1.00 56.31 91 GLN A O 1
ATOM 724 N N . GLN A 1 92 ? 32.899 4.257 5.973 1.00 54.19 92 GLN A N 1
ATOM 725 C CA . GLN A 1 92 ? 32.547 5.106 7.115 1.00 54.19 92 GLN A CA 1
ATOM 726 C C . GLN A 1 92 ? 32.784 4.395 8.458 1.00 54.19 92 GLN A C 1
ATOM 728 O O . GLN A 1 92 ? 33.183 5.031 9.432 1.00 54.19 92 GLN A O 1
ATOM 733 N N . ARG A 1 93 ? 32.618 3.063 8.505 1.00 55.19 93 ARG A N 1
ATOM 734 C CA . ARG A 1 93 ? 32.927 2.244 9.688 1.00 55.19 93 ARG A CA 1
ATOM 735 C C . ARG A 1 93 ? 34.441 2.094 9.912 1.00 55.19 93 ARG A C 1
ATOM 737 O O . ARG A 1 93 ? 34.868 2.093 11.061 1.00 55.19 93 ARG A O 1
ATOM 744 N N . ARG A 1 94 ? 35.242 2.043 8.837 1.00 55.97 94 ARG A N 1
ATOM 745 C CA . ARG A 1 94 ? 36.717 1.970 8.887 1.00 55.97 94 ARG A CA 1
ATOM 746 C C . ARG A 1 94 ? 37.352 3.285 9.362 1.00 55.97 94 ARG A C 1
ATOM 748 O O . ARG A 1 94 ? 38.200 3.262 10.248 1.00 55.97 94 ARG A O 1
ATOM 755 N N . LEU A 1 95 ? 36.850 4.422 8.872 1.00 54.34 95 LEU A N 1
ATOM 756 C CA . LEU A 1 95 ? 37.277 5.760 9.308 1.00 54.34 95 LEU A CA 1
ATOM 757 C C . LEU A 1 95 ? 36.868 6.076 10.760 1.00 54.34 95 LEU A C 1
ATOM 759 O O . LEU A 1 95 ? 37.572 6.796 11.457 1.00 54.34 95 LEU A O 1
ATOM 763 N N . ALA A 1 96 ? 35.753 5.519 11.250 1.00 55.44 96 ALA A N 1
ATOM 764 C CA . ALA A 1 96 ? 35.338 5.666 12.650 1.00 55.44 96 ALA A CA 1
ATOM 765 C C . ALA A 1 96 ? 36.146 4.787 13.630 1.00 55.44 96 ALA A C 1
ATOM 767 O O . ALA A 1 96 ? 36.186 5.092 14.824 1.00 55.44 96 ALA A O 1
ATOM 768 N N . SER A 1 97 ? 36.782 3.712 13.145 1.00 57.84 97 SER A N 1
ATOM 769 C CA . SER A 1 97 ? 37.678 2.853 13.936 1.00 57.84 97 SER A CA 1
ATOM 770 C C . SER A 1 97 ? 39.130 3.346 13.992 1.00 57.84 97 SER A C 1
ATOM 772 O O . SER A 1 97 ? 39.871 2.915 14.868 1.00 57.84 97 SER A O 1
ATOM 774 N N . GLU A 1 98 ? 39.528 4.284 13.130 1.00 57.06 98 GLU A N 1
ATOM 775 C CA . GLU A 1 98 ? 40.839 4.948 13.166 1.00 57.06 98 GLU A CA 1
ATOM 776 C C . GLU A 1 98 ? 40.796 6.210 14.052 1.00 57.06 98 GLU A C 1
ATOM 778 O O . GLU A 1 98 ? 41.060 7.327 13.614 1.00 57.06 98 GLU A O 1
ATOM 783 N N . LYS A 1 99 ? 40.458 6.058 15.340 1.00 54.50 99 LYS A N 1
ATOM 784 C CA . LYS A 1 99 ? 40.921 7.033 16.346 1.00 54.50 99 LYS A CA 1
ATOM 785 C C . LYS A 1 99 ? 42.388 6.710 16.652 1.00 54.50 99 LYS A C 1
ATOM 787 O O . LYS A 1 99 ? 42.683 5.537 16.868 1.00 54.50 99 LYS A O 1
ATOM 792 N N . PRO A 1 100 ? 43.301 7.697 16.697 1.00 42.66 100 PRO A N 1
ATOM 793 C CA . PRO A 1 100 ? 44.713 7.426 16.926 1.00 42.66 100 PRO A CA 1
ATOM 794 C C . PRO A 1 100 ? 44.901 6.832 18.326 1.00 42.66 100 PRO A C 1
ATOM 796 O O . PRO A 1 100 ? 44.502 7.437 19.326 1.00 42.66 100 PRO A O 1
ATOM 799 N N . ASP A 1 101 ? 45.486 5.635 18.383 1.00 47.25 101 ASP A N 1
ATOM 800 C CA . ASP A 1 101 ? 45.923 5.002 19.624 1.00 47.25 101 ASP A CA 1
ATOM 801 C C . ASP A 1 101 ? 47.030 5.881 20.221 1.00 47.25 101 ASP A C 1
ATOM 803 O O . ASP A 1 101 ? 48.128 5.991 19.677 1.00 47.25 101 ASP A O 1
ATOM 807 N N . LYS A 1 102 ? 46.735 6.580 21.323 1.00 49.44 102 LYS A N 1
ATOM 808 C CA . LYS A 1 102 ? 47.745 7.300 22.111 1.00 49.44 102 LYS A CA 1
ATOM 809 C C . LYS A 1 102 ? 48.562 6.286 22.911 1.00 49.44 102 LYS A C 1
ATOM 811 O O . LYS A 1 102 ? 48.481 6.255 24.136 1.00 49.44 102 LYS A O 1
ATOM 816 N N . ARG A 1 103 ? 49.317 5.434 22.226 1.00 47.06 103 ARG A N 1
ATOM 817 C CA . ARG A 1 103 ? 50.241 4.476 22.837 1.00 47.06 103 ARG A CA 1
ATOM 818 C C . ARG A 1 103 ? 51.521 4.357 22.026 1.00 47.06 103 ARG A C 1
ATOM 820 O O . ARG A 1 103 ? 51.926 3.269 21.677 1.00 47.06 103 ARG A O 1
ATOM 827 N N . ASP A 1 104 ? 52.175 5.491 21.810 1.00 44.53 104 ASP A N 1
ATOM 828 C CA . ASP A 1 104 ? 53.619 5.531 21.585 1.00 44.53 104 ASP A CA 1
ATOM 829 C C . ASP A 1 104 ? 54.192 6.739 22.331 1.00 44.53 104 ASP A C 1
ATOM 831 O O . ASP A 1 104 ? 54.445 7.807 21.779 1.00 44.53 104 ASP A O 1
ATOM 835 N N . VAL A 1 105 ? 54.355 6.576 23.644 1.00 42.47 105 VAL A N 1
ATOM 836 C CA . VAL A 1 105 ? 55.295 7.379 24.432 1.00 42.47 105 VAL A CA 1
ATOM 837 C C . VAL A 1 105 ? 56.319 6.399 24.988 1.00 42.47 105 VAL A C 1
ATOM 839 O O . VAL A 1 105 ? 56.197 5.913 26.109 1.00 42.47 105 VAL A O 1
ATOM 842 N N . VAL A 1 106 ? 57.316 6.068 24.164 1.00 40.00 106 VAL A N 1
ATOM 843 C CA . VAL A 1 106 ? 58.568 5.486 24.648 1.00 40.00 106 VAL A CA 1
ATOM 844 C C . VAL A 1 106 ? 59.499 6.627 25.047 1.00 40.00 106 VAL A C 1
ATOM 846 O O . VAL A 1 106 ? 59.859 7.509 24.272 1.00 40.00 106 VAL A O 1
ATOM 849 N N . SER A 1 107 ? 59.845 6.565 26.320 1.00 36.03 107 SER A N 1
ATOM 850 C CA . SER A 1 107 ? 60.733 7.393 27.119 1.00 36.03 107 SER A CA 1
ATOM 851 C C . SER A 1 107 ? 62.143 7.588 26.550 1.00 36.03 107 SER A C 1
ATOM 853 O O . SER A 1 107 ? 62.852 6.613 26.293 1.00 36.03 107 SER A O 1
ATOM 855 N N . LYS A 1 108 ? 62.617 8.842 26.556 1.00 35.12 108 LYS A N 1
ATOM 856 C CA . LYS A 1 108 ? 64.019 9.180 26.848 1.00 35.12 108 LYS A CA 1
ATOM 857 C C . LYS A 1 108 ? 64.084 10.312 27.879 1.00 35.12 108 LYS A C 1
ATOM 859 O O . LYS A 1 108 ? 63.359 11.294 27.803 1.00 35.12 108 LYS A O 1
ATOM 864 N N . SER A 1 109 ? 64.929 10.067 28.871 1.00 32.16 109 SER A N 1
ATOM 865 C CA . SER A 1 109 ? 65.174 10.809 30.108 1.00 32.16 109 SER A CA 1
ATOM 866 C C . SER A 1 109 ? 65.837 12.174 29.896 1.00 32.16 109 SER A C 1
ATOM 868 O O . SER A 1 109 ? 66.806 12.260 29.144 1.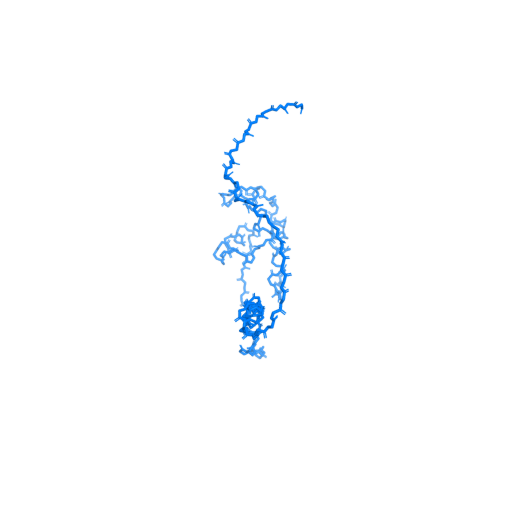00 32.16 109 SER A O 1
ATOM 870 N N . SER A 1 110 ? 65.414 13.178 30.673 1.00 32.09 110 SER A N 1
ATOM 871 C CA . SER A 1 110 ? 66.328 14.146 31.299 1.00 32.09 110 SER A CA 1
ATOM 872 C C . SER A 1 110 ? 65.689 14.818 32.529 1.00 32.09 110 SER A C 1
ATOM 874 O O . SER A 1 110 ? 64.648 15.459 32.427 1.00 32.09 110 SER A O 1
ATOM 876 N N . LYS A 1 111 ? 66.345 14.615 33.681 1.00 30.78 111 LYS A N 1
ATOM 877 C CA . LYS A 1 111 ? 66.283 15.316 34.985 1.00 30.78 111 LYS A CA 1
ATOM 878 C C . LYS A 1 111 ? 65.722 16.751 34.979 1.00 30.78 111 LYS A C 1
ATOM 880 O O . LYS A 1 111 ? 66.218 17.554 34.203 1.00 30.78 111 LYS A O 1
ATOM 885 N N . SER A 1 112 ? 64.877 17.084 35.966 1.00 30.95 112 SER A N 1
ATOM 886 C CA . SER A 1 112 ? 65.255 17.898 37.151 1.00 30.95 112 SER A CA 1
ATOM 887 C C . SER A 1 112 ? 64.032 18.316 37.998 1.00 30.95 112 SER A C 1
ATOM 889 O O . SER A 1 112 ? 63.098 18.927 37.493 1.00 30.95 112 SER A O 1
ATOM 891 N N . ASP A 1 113 ? 64.114 17.996 39.289 1.00 30.95 113 ASP A N 1
ATOM 892 C CA . ASP A 1 113 ? 63.742 18.800 40.462 1.00 30.95 113 ASP A CA 1
ATOM 893 C C . ASP A 1 113 ? 62.285 19.191 40.807 1.00 30.95 113 ASP A C 1
ATOM 895 O O . ASP A 1 113 ? 61.697 20.143 40.311 1.00 30.95 113 ASP A O 1
ATOM 899 N N . SER A 1 114 ? 61.862 18.578 41.919 1.00 32.59 114 SER A N 1
ATOM 900 C CA . SER A 1 114 ? 61.341 19.220 43.138 1.00 32.59 114 SER A CA 1
ATOM 901 C C . SER A 1 114 ? 59.837 19.498 43.313 1.00 32.59 114 SER A C 1
ATOM 903 O O . SER A 1 114 ? 59.196 20.251 42.592 1.00 32.59 114 SER A O 1
ATOM 905 N N . SER A 1 115 ? 59.377 18.991 44.464 1.00 32.41 115 SER A N 1
ATOM 906 C CA . SER A 1 115 ? 58.382 19.551 45.390 1.00 32.41 115 SER A CA 1
ATOM 907 C C . SER A 1 115 ? 56.885 19.255 45.183 1.00 32.41 115 SER A C 1
ATOM 909 O O . SER A 1 115 ? 56.246 19.749 44.267 1.00 32.41 115 SER A O 1
ATOM 911 N N . GLY A 1 116 ? 56.307 18.537 46.162 1.00 29.36 116 GLY A N 1
ATOM 912 C CA . GLY A 1 116 ? 55.046 18.970 46.783 1.00 29.36 116 GLY A CA 1
ATOM 913 C C . GLY A 1 116 ? 53.838 18.019 46.768 1.00 29.36 116 GLY A C 1
ATOM 914 O O . GLY A 1 116 ? 53.075 18.041 45.817 1.00 29.36 116 GLY A O 1
ATOM 915 N N . LEU A 1 117 ? 53.628 17.318 47.897 1.00 36.22 117 LEU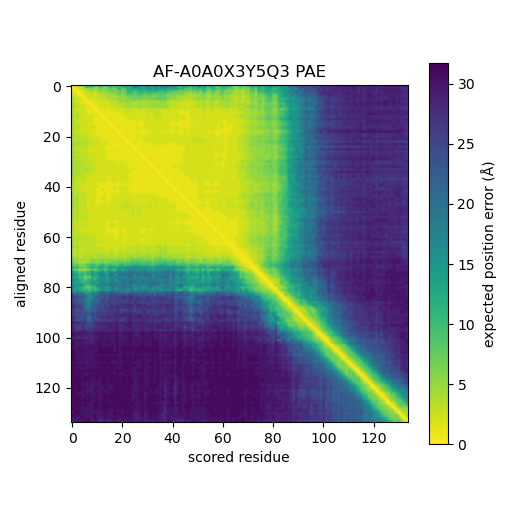 A N 1
ATOM 916 C CA . LEU A 1 117 ? 52.342 17.017 48.579 1.00 36.22 117 LEU A CA 1
ATOM 917 C C . LEU A 1 117 ? 51.273 16.159 47.840 1.00 36.22 117 LEU A C 1
ATOM 919 O O . LEU A 1 117 ? 50.694 16.581 46.850 1.00 36.22 117 LEU A O 1
ATOM 923 N N . THR A 1 118 ? 51.053 14.890 48.243 1.00 37.97 118 THR A N 1
ATOM 924 C CA . THR A 1 118 ? 49.912 14.366 49.070 1.00 37.97 118 THR A CA 1
ATOM 925 C C . THR A 1 118 ? 48.520 14.815 48.576 1.00 37.97 118 THR A C 1
ATOM 927 O O . THR A 1 118 ? 48.286 16.007 48.471 1.00 37.97 118 THR A O 1
ATOM 930 N N . ASP A 1 119 ? 47.503 13.992 48.300 1.00 38.22 119 ASP A N 1
ATOM 931 C CA . ASP A 1 119 ? 46.953 12.861 49.056 1.00 38.22 119 ASP A CA 1
ATOM 932 C C . ASP A 1 119 ? 45.830 12.170 48.216 1.00 38.22 119 ASP A C 1
ATOM 934 O O . ASP A 1 119 ? 45.415 12.665 47.170 1.00 38.22 119 ASP A O 1
ATOM 938 N N . LYS A 1 120 ? 45.369 11.004 48.672 1.00 46.59 120 LYS A N 1
ATOM 939 C CA . LYS A 1 120 ? 44.593 9.921 48.015 1.00 46.59 120 LYS A CA 1
ATOM 940 C C . LYS A 1 120 ? 43.194 10.252 47.416 1.00 46.59 120 LYS A C 1
ATOM 942 O O . LYS A 1 120 ? 42.548 11.211 47.830 1.00 46.59 120 LYS A O 1
ATOM 947 N N . PRO A 1 121 ? 42.662 9.395 46.505 1.00 37.06 121 PRO A N 1
ATOM 948 C CA . PRO A 1 121 ? 41.349 9.564 45.860 1.00 37.06 121 PRO A CA 1
ATOM 949 C C . PRO A 1 121 ? 40.155 9.210 46.770 1.00 37.06 121 PRO A C 1
ATOM 951 O O . PRO A 1 121 ? 40.149 8.178 47.442 1.00 37.06 121 PRO A O 1
ATOM 954 N N . GLN A 1 122 ? 39.120 10.057 46.745 1.00 50.03 122 GLN A N 1
ATOM 955 C CA . GLN A 1 122 ? 37.854 9.892 47.474 1.00 50.03 122 GLN A CA 1
ATOM 956 C C . GLN A 1 122 ? 36.844 9.009 46.719 1.00 50.03 122 GLN A C 1
ATOM 958 O O . GLN A 1 122 ? 36.778 8.978 45.490 1.00 50.03 122 GLN A O 1
ATOM 963 N N . VAL A 1 123 ? 36.071 8.288 47.526 1.00 37.81 123 VAL A N 1
ATOM 964 C CA . VAL A 1 123 ? 35.215 7.134 47.240 1.00 37.81 123 VAL A CA 1
ATOM 965 C C . VAL A 1 123 ? 33.813 7.526 46.736 1.00 37.81 123 VAL A C 1
ATOM 967 O O . VAL A 1 123 ? 33.279 8.586 47.039 1.00 37.81 123 VAL A O 1
ATOM 970 N N . ILE A 1 124 ? 33.231 6.600 45.971 1.00 39.16 124 ILE A N 1
ATOM 971 C CA . ILE A 1 124 ? 31.839 6.442 45.512 1.00 39.16 124 ILE A CA 1
ATOM 972 C C . ILE A 1 124 ? 30.766 6.976 46.477 1.00 39.16 124 ILE A C 1
ATOM 974 O O . ILE A 1 124 ? 30.681 6.487 47.598 1.00 39.16 124 ILE A O 1
ATOM 978 N N . VAL A 1 125 ? 29.819 7.783 45.966 1.00 42.81 125 VAL A N 1
ATOM 979 C CA . VAL A 1 125 ? 28.399 7.727 46.378 1.00 42.81 125 VAL A CA 1
ATOM 980 C C . VAL A 1 125 ? 27.466 8.098 45.204 1.00 42.81 125 VAL A C 1
ATOM 982 O O . VAL A 1 125 ? 27.568 9.170 44.614 1.00 42.81 125 VAL A O 1
ATOM 985 N N . LYS A 1 126 ? 26.515 7.215 44.885 1.00 37.47 126 LYS A N 1
ATOM 986 C CA . LYS A 1 126 ? 25.182 7.509 44.307 1.00 37.47 126 LYS A CA 1
ATOM 987 C C . LYS A 1 126 ? 24.156 6.976 45.328 1.00 37.47 126 LYS A C 1
ATOM 989 O O . LYS A 1 126 ? 24.545 6.126 46.127 1.00 37.47 126 LYS A O 1
ATOM 994 N N . PRO A 1 127 ? 22.841 7.220 45.208 1.00 46.75 127 PRO A N 1
ATOM 995 C CA . PRO A 1 127 ? 22.082 8.373 44.716 1.00 46.75 127 PRO A CA 1
ATOM 996 C C . PRO A 1 127 ? 21.123 8.884 45.821 1.00 46.75 127 PRO A C 1
ATOM 998 O O . PRO A 1 127 ? 20.784 8.145 46.742 1.00 46.75 127 PRO A O 1
ATOM 1001 N N . THR A 1 128 ? 20.586 10.100 45.725 1.00 44.06 128 THR A N 1
ATOM 1002 C CA . THR A 1 128 ? 19.433 10.490 46.558 1.00 44.06 128 THR A CA 1
ATOM 1003 C C . THR A 1 128 ? 18.334 11.075 45.686 1.00 44.06 128 THR A C 1
ATOM 1005 O O . THR A 1 128 ? 18.501 12.079 45.002 1.00 44.06 128 THR A O 1
ATOM 1008 N N . GLY A 1 129 ? 17.192 10.389 45.666 1.00 40.00 129 GLY A N 1
ATOM 1009 C CA . GLY A 1 129 ? 15.949 10.955 45.168 1.00 40.00 129 GLY A CA 1
ATOM 1010 C C . GLY A 1 129 ? 15.261 11.767 46.260 1.00 40.00 129 GLY A C 1
ATOM 1011 O O . GLY A 1 129 ? 15.313 11.385 47.428 1.00 40.00 129 GLY A O 1
ATOM 1012 N N . LYS A 1 130 ? 14.544 12.827 45.877 1.00 39.16 130 LYS A N 1
ATOM 1013 C CA . LYS A 1 130 ? 13.230 13.162 46.444 1.00 39.16 130 LYS A CA 1
ATOM 1014 C C . LYS A 1 130 ? 12.519 14.264 45.651 1.00 39.16 130 LYS A C 1
ATOM 1016 O O . LYS A 1 130 ? 13.109 15.245 45.228 1.00 39.16 130 LYS A O 1
ATOM 1021 N N . LYS A 1 131 ? 11.226 13.981 45.504 1.00 43.22 131 LYS A N 1
ATOM 1022 C CA . LYS A 1 131 ? 10.041 14.731 45.069 1.00 43.22 131 LYS A CA 1
ATOM 1023 C C . LYS A 1 131 ? 9.994 16.233 45.394 1.00 43.22 131 LYS A C 1
ATOM 1025 O O . LYS A 1 131 ? 10.299 16.593 46.523 1.00 43.22 131 LYS A O 1
ATOM 1030 N N . SER A 1 132 ? 9.368 16.992 44.488 1.00 42.41 132 SER A N 1
ATOM 1031 C CA . SER A 1 132 ? 8.317 18.014 44.741 1.00 42.41 132 SER A CA 1
ATOM 1032 C C . SER A 1 132 ? 7.963 18.669 43.390 1.00 42.41 132 SER A C 1
ATOM 1034 O O . SER A 1 132 ? 8.858 19.176 42.728 1.00 42.41 132 SER A O 1
ATOM 1036 N N . SER A 1 133 ? 6.795 18.418 42.789 1.00 42.34 133 SER A N 1
ATOM 1037 C CA . SER A 1 133 ? 5.528 19.166 42.934 1.00 42.34 133 SER A CA 1
ATOM 1038 C C . SER A 1 133 ? 5.619 20.653 42.564 1.00 42.34 133 SER A C 1
ATOM 1040 O O . SER A 1 133 ? 6.085 21.442 43.383 1.00 42.34 133 SER A O 1
ATOM 1042 N N . TRP A 1 134 ? 5.105 21.002 41.382 1.00 40.09 134 TRP A N 1
ATOM 1043 C CA . TRP A 1 134 ? 4.074 22.017 41.116 1.00 40.09 134 TRP A CA 1
ATOM 1044 C C . TRP A 1 134 ? 3.500 21.765 39.719 1.00 40.09 134 TRP A C 1
ATOM 1046 O O . TRP A 1 134 ? 4.272 21.271 38.864 1.00 40.09 134 TRP A O 1
#

Sequence (134 aa):
MDYPLLSPSQLSAFVEGLRRQAGYTQTQAGELLGISQQAYARIEKAPEKISVERFMLILKLFQAQLSVKFTPGLKALPREAWQTKDKTIVQQRRLASEKPDKRDVVSKSSKSDSSGLTDKPQVIVKPTGKKSSW

Radius of gyration: 30.97 Å; Cα contacts (8 Å, |Δi|>4): 57; chains: 1; bounding box: 80×32×74 Å

Mean predicted aligned error: 16.97 Å

Foldseek 3Di:
DDDDDPDQQVQLVVLVVLCVVLVHDLQRLQVVVVHHSVVSVVCSNRVVPDDPVVVQVSQVVSVHHDDDDDDPPPPDDPPCVVVVVVVVVVVVVVVVVPDPDPPPDDDDDDDDDDDDDDDDDDDDDDDDDDDDDD

Nearest PDB structures (foldseek):
  5k98-assembly1_P  TM=8.127E-01  e=9.528E-04  Escherichia coli MP020980.2
  4yg7-assembly1_C  TM=8.087E-01  e=1.404E-03  Escherichia coli K-12
  8ezt-assembly1_D-2  TM=8.064E-01  e=2.070E-03  Legionella pneumophila
  4yg7-assembly1_E  TM=8.314E-01  e=3.471E-03  Escherichia coli K-12
  2ef8-assembly1_B  TM=7.819E-01  e=1.638E-02  Peduovirus P2